Protein AF-A0A183F041-F1 (afdb_monomer)

Organism: NCBI:txid637853

Structure (mmCIF, N/CA/C/O backbone):
data_AF-A0A183F041-F1
#
_entry.id   AF-A0A183F041-F1
#
loop_
_atom_site.group_PDB
_atom_site.id
_atom_site.type_symbol
_atom_site.label_atom_id
_atom_site.label_alt_id
_atom_site.label_comp_id
_atom_site.label_asym_id
_atom_site.label_entity_id
_atom_site.label_seq_id
_atom_site.pdbx_PDB_ins_code
_atom_site.Cartn_x
_atom_site.Cartn_y
_atom_site.Cartn_z
_atom_site.occupancy
_atom_site.B_iso_or_equiv
_atom_site.auth_seq_id
_atom_site.auth_comp_id
_atom_site.auth_asym_id
_atom_site.auth_atom_id
_atom_site.pdbx_PDB_model_num
ATOM 1 N N . MET A 1 1 ? 2.434 -3.426 2.258 1.00 66.19 1 MET A N 1
ATOM 2 C CA . MET A 1 1 ? 2.454 -4.830 1.767 1.00 66.19 1 MET A CA 1
ATOM 3 C C . MET A 1 1 ? 2.941 -4.847 0.331 1.00 66.19 1 MET A C 1
ATOM 5 O O . MET A 1 1 ? 2.646 -3.891 -0.374 1.00 66.19 1 MET A O 1
ATOM 9 N N . LYS A 1 2 ? 3.686 -5.875 -0.092 1.00 68.94 2 LYS A N 1
ATOM 10 C CA . LYS A 1 2 ? 4.139 -6.015 -1.484 1.00 68.94 2 LYS A CA 1
ATOM 11 C C . LYS A 1 2 ? 3.486 -7.238 -2.118 1.00 68.94 2 LYS A C 1
ATOM 13 O O . LYS A 1 2 ? 3.619 -8.323 -1.563 1.00 68.94 2 LYS A O 1
ATOM 18 N N . PHE A 1 3 ? 2.815 -7.059 -3.252 1.00 72.81 3 PHE A N 1
ATOM 19 C CA . PHE A 1 3 ? 2.222 -8.157 -4.019 1.00 72.81 3 PHE A CA 1
ATOM 20 C C . PHE A 1 3 ? 2.936 -8.341 -5.359 1.00 72.81 3 PHE A C 1
ATOM 22 O O . PHE A 1 3 ? 3.369 -7.375 -5.990 1.00 72.81 3 PHE A O 1
ATOM 29 N N . THR A 1 4 ? 3.027 -9.597 -5.782 1.00 68.00 4 THR A N 1
ATOM 30 C CA . THR A 1 4 ? 3.417 -10.023 -7.134 1.00 68.00 4 THR A CA 1
ATOM 31 C C . THR A 1 4 ? 2.167 -10.397 -7.929 1.00 68.00 4 THR A C 1
ATOM 33 O O . THR A 1 4 ? 1.103 -10.596 -7.344 1.00 68.00 4 THR A O 1
ATOM 36 N N . ASP A 1 5 ? 2.262 -10.522 -9.253 1.00 70.38 5 ASP A N 1
ATOM 37 C CA . ASP A 1 5 ? 1.116 -10.873 -10.108 1.00 70.38 5 ASP A CA 1
ATOM 38 C C . ASP A 1 5 ? 0.424 -12.180 -9.672 1.00 70.38 5 ASP A C 1
ATOM 40 O O . ASP A 1 5 ? -0.806 -12.263 -9.674 1.00 70.38 5 ASP A O 1
ATOM 44 N N . ALA A 1 6 ? 1.210 -13.154 -9.205 1.00 70.62 6 ALA A N 1
ATOM 45 C CA . ALA A 1 6 ? 0.724 -14.443 -8.729 1.00 70.62 6 ALA A CA 1
ATOM 46 C C . ALA A 1 6 ? 0.018 -14.372 -7.363 1.00 70.62 6 ALA A C 1
ATOM 48 O O . ALA A 1 6 ? -0.850 -15.190 -7.082 1.00 70.62 6 ALA A O 1
ATOM 49 N N . THR A 1 7 ? 0.370 -13.403 -6.510 1.00 71.88 7 THR A N 1
ATOM 50 C CA . THR A 1 7 ? -0.168 -13.285 -5.138 1.00 71.88 7 THR A CA 1
ATOM 51 C C . THR A 1 7 ? -1.216 -12.188 -4.996 1.00 71.88 7 THR A C 1
ATOM 53 O O . THR A 1 7 ? -1.949 -12.159 -4.010 1.00 71.88 7 THR A O 1
ATOM 56 N N . PHE A 1 8 ? -1.331 -11.304 -5.988 1.00 75.50 8 PHE A N 1
ATOM 57 C CA . PHE A 1 8 ? -2.252 -10.176 -5.961 1.00 75.50 8 PHE A CA 1
ATOM 58 C C . PHE A 1 8 ? -3.715 -10.625 -5.874 1.00 75.50 8 PHE A C 1
ATOM 60 O O . PHE A 1 8 ? -4.449 -10.157 -5.011 1.00 75.50 8 PHE A O 1
ATOM 67 N N . LYS A 1 9 ? -4.141 -11.572 -6.721 1.00 76.31 9 LYS A N 1
ATOM 68 C CA . LYS A 1 9 ? -5.557 -11.973 -6.821 1.00 76.31 9 LYS A CA 1
ATOM 69 C C . LYS A 1 9 ? -6.122 -12.551 -5.527 1.00 76.31 9 LYS A C 1
ATOM 71 O O . LYS A 1 9 ? -7.285 -12.311 -5.223 1.00 76.31 9 LYS A O 1
ATOM 76 N N . ASP A 1 10 ? -5.326 -13.310 -4.784 1.00 82.62 10 ASP A N 1
ATOM 77 C CA . ASP A 1 10 ? -5.745 -13.887 -3.506 1.00 82.62 10 ASP A CA 1
ATOM 78 C C . ASP A 1 10 ? -5.452 -12.955 -2.327 1.00 82.62 10 ASP A C 1
ATOM 80 O O . ASP A 1 10 ? -6.220 -12.917 -1.370 1.00 82.62 10 ASP A O 1
ATOM 84 N N . GLY A 1 11 ? -4.402 -12.137 -2.429 1.00 79.62 11 GLY A N 1
ATOM 85 C CA . GLY A 1 11 ? -3.991 -11.197 -1.392 1.00 79.62 11 GLY A CA 1
ATOM 86 C C . GLY A 1 11 ? -4.914 -9.994 -1.197 1.00 79.62 11 GLY A C 1
ATOM 87 O O . GLY A 1 11 ? -4.900 -9.411 -0.118 1.00 79.62 11 GLY A O 1
ATOM 88 N N . ILE A 1 12 ? -5.725 -9.625 -2.197 1.00 82.56 12 ILE A N 1
ATOM 89 C CA . ILE A 1 12 ? -6.676 -8.501 -2.092 1.00 82.56 12 ILE A CA 1
ATOM 90 C C . ILE A 1 12 ? -8.058 -8.898 -1.554 1.00 82.56 12 ILE A C 1
ATOM 92 O O . ILE A 1 12 ? -8.763 -8.047 -1.027 1.00 82.56 12 ILE A O 1
ATOM 96 N N . LYS A 1 13 ? -8.440 -10.181 -1.651 1.00 82.31 13 LYS A N 1
ATOM 97 C CA . LYS A 1 13 ? -9.764 -10.689 -1.240 1.00 82.31 13 LYS A CA 1
ATOM 98 C C . LYS A 1 13 ? -10.165 -10.403 0.216 1.00 82.31 13 LYS A C 1
ATOM 100 O O . LYS A 1 13 ? -11.354 -10.201 0.432 1.00 82.31 13 LYS A O 1
ATOM 105 N N . PRO A 1 14 ? -9.258 -10.422 1.212 1.00 84.19 14 PRO A N 1
ATOM 106 C CA . PRO A 1 14 ?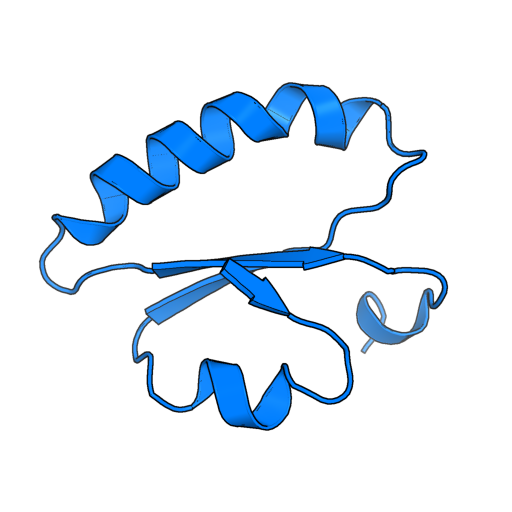 -9.653 -10.214 2.603 1.00 84.19 14 PRO A CA 1
ATOM 107 C C . PRO A 1 14 ? -9.816 -8.735 2.990 1.00 84.19 14 PRO A C 1
ATOM 109 O O . PRO A 1 14 ? -10.125 -8.459 4.144 1.00 84.19 14 PRO A O 1
ATOM 112 N N . TYR A 1 15 ? -9.578 -7.787 2.077 1.00 83.00 15 TYR A N 1
ATOM 113 C CA . TYR A 1 15 ? -9.632 -6.356 2.371 1.00 83.00 15 TYR A CA 1
ATOM 114 C C . TYR A 1 15 ? -10.839 -5.705 1.688 1.00 83.00 15 TYR A C 1
ATOM 116 O O . TYR A 1 15 ? -10.892 -5.663 0.461 1.00 83.00 15 TYR A O 1
ATOM 124 N N . ASP A 1 16 ? -11.764 -5.140 2.471 1.00 83.81 16 ASP A N 1
ATOM 125 C CA . ASP A 1 16 ? -12.912 -4.382 1.942 1.00 83.81 16 ASP A CA 1
ATOM 126 C C . ASP A 1 16 ? -12.476 -3.118 1.188 1.00 83.81 16 ASP A C 1
ATOM 128 O O . ASP A 1 16 ? -13.020 -2.789 0.134 1.00 83.81 16 ASP A O 1
ATOM 132 N N . ILE A 1 17 ? -11.466 -2.409 1.711 1.00 83.69 17 ILE A N 1
ATOM 133 C CA . ILE A 1 17 ? -10.901 -1.211 1.083 1.00 83.69 17 ILE A CA 1
ATOM 134 C C . ILE A 1 17 ? -9.376 -1.319 1.044 1.00 83.69 17 ILE A C 1
ATOM 136 O O . ILE A 1 17 ? -8.686 -1.209 2.063 1.00 83.69 17 ILE A O 1
ATOM 140 N N . LEU A 1 18 ? -8.847 -1.509 -0.166 1.00 86.88 18 LEU A N 1
ATOM 141 C CA . LEU A 1 18 ? -7.419 -1.628 -0.437 1.00 86.88 18 LEU A CA 1
ATOM 142 C C . LEU A 1 18 ? -6.989 -0.636 -1.523 1.00 86.88 18 LEU A C 1
ATOM 144 O O . LEU A 1 18 ? -7.409 -0.724 -2.675 1.00 86.88 18 LEU A O 1
ATOM 148 N N . LEU A 1 19 ? -6.093 0.280 -1.169 1.00 85.31 19 LEU A N 1
ATOM 149 C CA . LEU A 1 19 ? -5.448 1.190 -2.103 1.00 85.31 19 LEU A CA 1
ATOM 150 C C . LEU A 1 19 ? -4.161 0.548 -2.633 1.00 85.31 19 LEU A C 1
ATOM 152 O O . LEU A 1 19 ? -3.179 0.383 -1.907 1.00 85.31 19 LEU A O 1
ATOM 156 N N . VAL A 1 20 ? -4.162 0.203 -3.918 1.00 83.94 20 VAL A N 1
ATOM 157 C CA . VAL A 1 20 ? -3.033 -0.451 -4.583 1.00 83.94 20 VAL A CA 1
ATOM 158 C C . VAL A 1 20 ? -2.236 0.567 -5.392 1.00 83.94 20 VAL A C 1
ATOM 160 O O . VAL A 1 20 ? -2.758 1.206 -6.302 1.00 83.94 20 VAL A O 1
ATOM 163 N N . LYS A 1 21 ? -0.943 0.689 -5.096 1.00 78.94 21 LYS A N 1
ATOM 164 C CA . LYS A 1 21 ? 0.006 1.509 -5.848 1.00 78.94 21 LYS A CA 1
ATOM 165 C C . LYS A 1 21 ? 0.890 0.629 -6.719 1.00 78.94 21 LYS A C 1
ATOM 167 O O . LYS A 1 21 ? 1.720 -0.137 -6.229 1.00 78.94 21 LYS A O 1
ATOM 172 N N . PHE A 1 22 ? 0.754 0.796 -8.025 1.00 78.56 22 PHE A N 1
ATOM 173 C CA . PHE A 1 22 ? 1.641 0.195 -9.013 1.00 78.56 22 PHE A CA 1
ATOM 174 C C . PHE A 1 22 ? 2.901 1.055 -9.131 1.00 78.56 22 PHE A C 1
ATOM 176 O O . PHE A 1 22 ? 2.815 2.238 -9.465 1.00 78.56 22 PHE A O 1
ATOM 183 N N . PHE A 1 23 ? 4.073 0.494 -8.817 1.00 73.94 23 PHE A N 1
ATOM 184 C CA . PHE A 1 23 ? 5.331 1.246 -8.845 1.00 73.94 23 PHE A CA 1
ATOM 185 C C . PHE A 1 23 ? 6.381 0.589 -9.742 1.00 73.94 23 PHE A C 1
ATOM 187 O O . PHE A 1 23 ? 6.484 -0.635 -9.832 1.00 73.94 23 PHE A O 1
ATOM 194 N N . ALA A 1 24 ? 7.208 1.429 -10.371 1.00 71.94 24 ALA A N 1
ATOM 195 C CA . ALA A 1 24 ? 8.335 1.004 -11.191 1.00 71.94 24 ALA A CA 1
ATOM 196 C C . ALA A 1 24 ? 9.670 1.514 -10.605 1.00 71.94 24 ALA A C 1
ATOM 198 O O . ALA A 1 24 ? 9.756 2.683 -10.216 1.00 71.94 24 ALA A O 1
ATOM 199 N N . PRO A 1 25 ? 10.737 0.690 -10.571 1.00 67.06 25 PRO A N 1
ATOM 200 C CA . PRO A 1 25 ? 12.020 1.048 -9.949 1.00 67.06 25 PRO A CA 1
ATOM 201 C C . PRO A 1 25 ? 12.785 2.166 -10.685 1.00 67.06 25 PRO A C 1
ATOM 203 O O . PRO A 1 25 ? 13.642 2.829 -10.092 1.00 67.06 25 PRO A O 1
ATOM 206 N N . TRP A 1 26 ? 12.459 2.399 -11.959 1.00 70.81 26 TRP A N 1
ATOM 207 C CA . TRP A 1 26 ? 13.037 3.443 -12.811 1.00 70.81 26 TRP A CA 1
ATOM 208 C C . TRP A 1 26 ? 12.255 4.766 -12.775 1.00 70.81 26 TRP A C 1
ATOM 210 O O . TRP A 1 26 ? 12.743 5.779 -13.270 1.00 70.81 26 TRP A O 1
ATOM 220 N N . CYS A 1 27 ? 11.063 4.799 -12.170 1.00 69.75 27 CYS A N 1
ATOM 221 C CA . CYS A 1 27 ? 10.258 6.014 -12.121 1.00 69.75 27 CYS A CA 1
ATOM 222 C C . CYS A 1 27 ? 10.718 6.927 -10.972 1.00 69.75 27 CYS A C 1
ATOM 224 O O . CYS A 1 27 ? 10.426 6.688 -9.797 1.00 69.75 27 CYS A O 1
ATOM 226 N N . GLY A 1 28 ? 11.433 8.005 -11.311 1.00 64.06 28 GLY A N 1
ATOM 227 C CA . GLY A 1 28 ? 11.928 8.993 -10.344 1.00 64.06 28 GLY A CA 1
ATOM 228 C C . GLY A 1 28 ? 10.820 9.692 -9.543 1.00 64.06 28 GLY A C 1
ATOM 229 O O . GLY A 1 28 ? 11.023 10.018 -8.374 1.00 64.06 28 GLY A O 1
ATOM 230 N N . HIS A 1 29 ? 9.626 9.856 -10.119 1.00 68.31 29 HIS A N 1
ATOM 231 C CA . HIS A 1 29 ? 8.467 10.426 -9.422 1.00 68.31 29 HIS A CA 1
ATOM 232 C C . HIS A 1 29 ? 7.908 9.479 -8.347 1.00 68.31 29 HIS A C 1
ATOM 234 O O . HIS A 1 29 ? 7.562 9.924 -7.253 1.00 68.31 29 HIS A O 1
ATOM 240 N N . CYS A 1 30 ? 7.912 8.164 -8.596 1.00 68.50 30 CYS A N 1
ATOM 241 C CA . CYS A 1 30 ? 7.450 7.170 -7.622 1.00 68.50 30 CYS A CA 1
ATOM 242 C C . CYS A 1 30 ? 8.337 7.114 -6.371 1.00 68.50 30 CYS A C 1
ATOM 244 O O . CYS A 1 30 ? 7.826 6.894 -5.273 1.00 68.50 30 CYS A O 1
ATOM 246 N N . LYS A 1 31 ? 9.650 7.345 -6.521 1.00 67.69 31 LYS A N 1
ATOM 247 C CA . LYS A 1 31 ? 10.599 7.365 -5.394 1.00 67.69 31 LYS A CA 1
ATOM 248 C C . LYS A 1 31 ? 10.337 8.518 -4.427 1.00 67.69 31 LYS A C 1
ATOM 250 O O . LYS A 1 31 ? 10.512 8.343 -3.228 1.00 67.69 31 LYS A O 1
ATOM 255 N N . LYS A 1 32 ? 9.884 9.669 -4.933 1.00 78.31 32 LYS A N 1
ATOM 256 C CA . LYS A 1 32 ? 9.541 10.830 -4.097 1.00 78.31 32 LYS A CA 1
ATOM 257 C C . LYS A 1 32 ? 8.236 10.631 -3.323 1.00 78.31 32 LYS A C 1
ATOM 259 O O . LYS A 1 32 ? 8.150 11.062 -2.184 1.00 78.31 32 LYS A O 1
ATOM 264 N N . ILE A 1 33 ? 7.264 9.931 -3.913 1.00 79.94 33 ILE A N 1
ATOM 265 C CA . ILE A 1 33 ? 5.963 9.634 -3.288 1.00 79.94 33 ILE A CA 1
ATOM 266 C C . ILE A 1 33 ? 6.034 8.497 -2.259 1.00 79.94 33 ILE A C 1
ATOM 268 O O . ILE A 1 33 ? 5.194 8.436 -1.368 1.00 79.94 33 ILE A O 1
ATOM 272 N N . ALA A 1 34 ? 7.013 7.592 -2.353 1.00 78.81 34 ALA A N 1
ATOM 273 C CA . ALA A 1 34 ? 7.168 6.465 -1.425 1.00 78.81 34 ALA A CA 1
ATOM 274 C C . ALA A 1 34 ? 7.070 6.845 0.073 1.00 78.81 34 ALA A C 1
ATOM 276 O O . ALA A 1 34 ? 6.200 6.289 0.743 1.00 78.81 34 ALA A O 1
ATOM 277 N N . PRO A 1 35 ? 7.838 7.823 0.597 1.00 84.75 35 PRO A N 1
ATOM 278 C CA . PRO A 1 35 ? 7.778 8.176 2.018 1.00 84.75 35 PRO A CA 1
ATOM 279 C C . PRO A 1 35 ? 6.4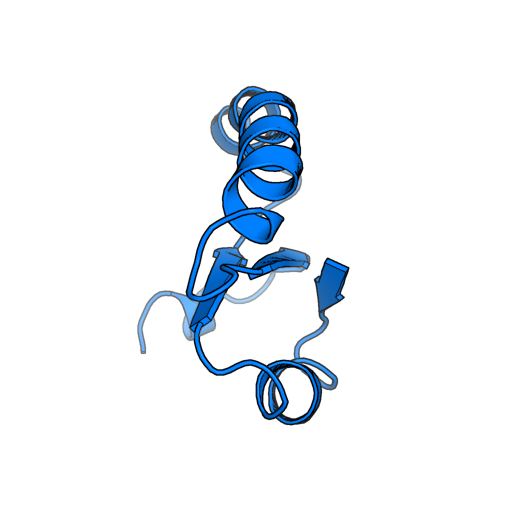38 8.787 2.450 1.00 84.75 35 PRO A C 1
ATOM 281 O O . PRO A 1 35 ? 6.021 8.618 3.595 1.00 84.75 35 PRO A O 1
ATOM 284 N N . GLU A 1 36 ? 5.747 9.511 1.569 1.00 87.25 36 GLU A N 1
ATOM 285 C CA . GLU A 1 36 ? 4.413 10.043 1.876 1.00 87.25 36 GLU A CA 1
ATOM 286 C C . GLU A 1 36 ? 3.345 8.950 1.837 1.00 87.25 36 GLU A C 1
ATOM 288 O O . GLU A 1 36 ? 2.431 8.950 2.658 1.00 87.25 36 GLU A O 1
ATOM 293 N N . PHE A 1 37 ? 3.498 7.977 0.940 1.00 84.69 37 PHE A N 1
ATOM 294 C CA . PHE A 1 37 ? 2.601 6.834 0.825 1.00 84.69 37 PHE A CA 1
ATOM 295 C C . PHE A 1 37 ? 2.644 5.945 2.075 1.00 84.69 37 PHE A C 1
ATOM 297 O O . PHE A 1 37 ? 1.601 5.530 2.573 1.00 84.69 37 PHE A O 1
ATOM 304 N N . GLU A 1 38 ? 3.830 5.713 2.642 1.00 85.31 38 GLU A N 1
ATOM 305 C CA . GLU A 1 38 ? 3.976 4.979 3.907 1.00 85.31 38 GLU A CA 1
ATOM 306 C C . GLU A 1 38 ? 3.352 5.735 5.089 1.00 85.31 38 GLU A C 1
ATOM 308 O O . GLU A 1 38 ? 2.661 5.142 5.920 1.00 85.31 38 GLU A O 1
ATOM 313 N N . LYS A 1 39 ? 3.517 7.064 5.139 1.00 88.69 39 LYS A N 1
ATOM 314 C CA . LYS A 1 39 ? 2.855 7.906 6.150 1.00 88.69 39 LYS A CA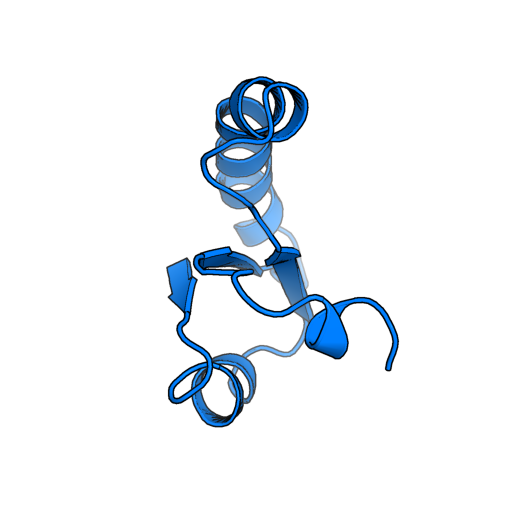 1
ATOM 315 C C . LYS A 1 39 ? 1.335 7.866 6.020 1.00 88.69 39 LYS A C 1
ATOM 317 O O . LYS A 1 39 ? 0.639 7.821 7.032 1.00 88.69 39 LYS A O 1
ATOM 322 N N . ALA A 1 40 ? 0.820 7.889 4.792 1.00 87.31 40 ALA A N 1
ATOM 323 C CA . ALA A 1 40 ? -0.606 7.758 4.532 1.00 87.31 40 ALA A CA 1
ATOM 324 C C . ALA A 1 40 ? -1.116 6.385 4.983 1.00 87.31 40 ALA A C 1
ATOM 326 O O . ALA A 1 40 ? -2.133 6.326 5.663 1.00 87.31 40 ALA A O 1
ATOM 327 N N . ALA A 1 41 ? -0.379 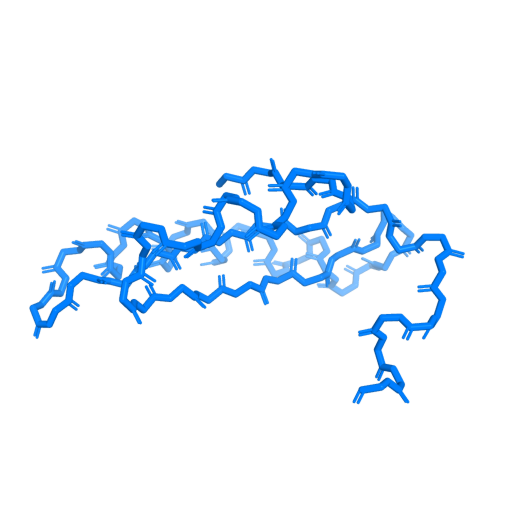5.305 4.708 1.00 87.50 41 ALA A N 1
ATOM 328 C CA . ALA A 1 41 ? -0.752 3.952 5.121 1.00 87.50 41 ALA A CA 1
ATOM 329 C C . ALA A 1 41 ? -0.926 3.841 6.641 1.00 87.50 41 ALA A C 1
ATOM 331 O O . ALA A 1 41 ? -1.922 3.299 7.115 1.00 87.50 41 ALA A O 1
ATOM 332 N N . ALA A 1 42 ? 0.008 4.416 7.404 1.00 88.00 42 ALA A N 1
ATOM 333 C CA . ALA A 1 42 ? -0.049 4.413 8.863 1.00 88.00 42 ALA A CA 1
ATOM 334 C C . ALA A 1 42 ? -1.267 5.170 9.422 1.00 88.00 42 ALA A C 1
ATOM 336 O O . ALA A 1 42 ? -1.810 4.778 10.452 1.00 88.00 42 ALA A O 1
ATOM 337 N N . LYS A 1 43 ? -1.707 6.241 8.748 1.00 89.12 43 LYS A N 1
ATOM 338 C CA . LYS A 1 43 ? -2.890 7.018 9.153 1.00 89.12 43 LYS A CA 1
ATOM 339 C C . LYS A 1 43 ? -4.198 6.357 8.724 1.00 89.12 43 LYS A C 1
ATOM 341 O O . LYS A 1 43 ? -5.152 6.329 9.486 1.00 89.12 43 LYS A O 1
ATOM 346 N N . LEU A 1 44 ? -4.241 5.829 7.507 1.00 87.06 44 LEU A N 1
ATOM 347 C CA . LEU A 1 44 ? -5.453 5.316 6.870 1.00 87.06 44 LEU A CA 1
ATOM 348 C C . LEU A 1 44 ? -5.946 3.994 7.474 1.00 87.06 44 LEU A C 1
ATOM 350 O O . LEU A 1 44 ? -7.146 3.737 7.475 1.00 87.06 44 LEU A O 1
ATOM 354 N N . VAL A 1 45 ? -5.049 3.208 8.074 1.00 86.62 45 VAL A N 1
ATOM 355 C CA . VAL A 1 45 ? -5.415 2.021 8.867 1.00 86.62 45 VAL A CA 1
ATOM 356 C C . VAL A 1 45 ? -6.216 2.380 10.127 1.00 86.62 45 VAL A C 1
ATOM 358 O O . VAL A 1 45 ? -6.924 1.528 10.649 1.00 86.62 45 VAL A O 1
ATOM 361 N N . GLN A 1 46 ? -6.128 3.621 10.617 1.00 87.50 46 GLN A N 1
ATOM 362 C CA . GLN A 1 46 ? -6.848 4.070 11.816 1.00 87.50 46 GLN A CA 1
ATOM 363 C C . GLN A 1 46 ? -8.259 4.601 11.520 1.00 87.50 46 GLN A C 1
ATOM 365 O O . GLN A 1 46 ? -8.977 4.948 12.455 1.00 87.50 46 GLN A O 1
ATOM 370 N N . ASN A 1 47 ? -8.651 4.702 10.247 1.00 87.12 47 ASN A N 1
ATOM 371 C CA . ASN A 1 47 ? -9.995 5.140 9.877 1.00 87.12 47 ASN A CA 1
ATOM 372 C C . ASN A 1 47 ? -11.034 4.042 10.139 1.00 87.12 47 ASN A C 1
ATOM 374 O O . ASN A 1 47 ? -10.705 2.859 10.183 1.00 87.12 47 ASN A O 1
ATOM 378 N N . ASP A 1 48 ? -12.296 4.453 10.255 1.00 84.81 48 ASP A N 1
ATOM 379 C CA . ASP A 1 48 ? -13.454 3.562 10.268 1.00 84.81 48 ASP A CA 1
ATOM 380 C C . ASP A 1 48 ? -14.296 3.856 9.011 1.00 84.81 48 ASP A C 1
ATOM 382 O O . ASP A 1 48 ? -14.891 4.936 8.920 1.00 84.81 48 ASP A O 1
ATOM 386 N N . PRO A 1 49 ? -14.291 2.980 7.987 1.00 83.19 49 PRO A N 1
ATOM 387 C CA . PRO A 1 49 ? -13.576 1.700 7.891 1.00 83.19 49 PRO A CA 1
ATOM 388 C C . PRO A 1 49 ? -12.058 1.837 7.621 1.00 83.19 49 PRO A C 1
ATOM 390 O O . PRO A 1 49 ? -11.617 2.827 7.021 1.00 83.19 49 PRO A O 1
ATOM 393 N N . PRO A 1 50 ? -11.250 0.832 8.013 1.00 86.19 50 PRO A N 1
ATOM 394 C CA . PRO A 1 50 ? -9.802 0.854 7.829 1.00 86.19 50 PRO A CA 1
ATOM 395 C C . PRO A 1 50 ? -9.432 0.731 6.352 1.00 86.19 50 PRO A C 1
ATOM 3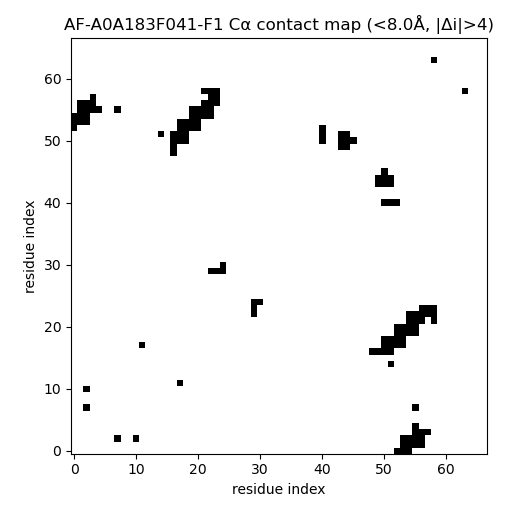97 O O . PRO A 1 50 ? -9.940 -0.128 5.629 1.00 86.19 50 PRO A O 1
ATOM 400 N N . VAL A 1 51 ? -8.500 1.575 5.906 1.00 88.94 51 VAL A N 1
ATOM 401 C CA . VAL A 1 51 ? -8.022 1.583 4.520 1.00 88.94 51 VAL A CA 1
ATOM 402 C C . VAL A 1 51 ? -6.590 1.071 4.468 1.00 88.94 51 VAL A C 1
ATOM 404 O O . VAL A 1 51 ? -5.661 1.682 5.003 1.00 88.94 51 VAL A O 1
ATOM 407 N N . TYR A 1 52 ? -6.407 -0.057 3.788 1.00 87.62 52 TYR A N 1
ATOM 408 C CA . TYR A 1 52 ? -5.113 -0.718 3.664 1.00 87.62 52 TYR A CA 1
ATOM 409 C C . TYR A 1 52 ? -4.390 -0.256 2.406 1.00 87.62 52 TYR A C 1
ATOM 411 O O . TYR A 1 52 ? -4.998 -0.077 1.354 1.00 87.62 52 TYR A O 1
ATOM 419 N N . LEU A 1 53 ? -3.075 -0.066 2.499 1.00 86.94 53 LEU A N 1
ATOM 420 C CA . LEU A 1 53 ? -2.239 0.350 1.374 1.00 86.94 53 LEU A CA 1
ATOM 421 C C . LEU A 1 53 ? -1.297 -0.786 0.965 1.00 86.94 53 LEU A C 1
ATOM 423 O O . LEU A 1 53 ? -0.535 -1.328 1.775 1.00 86.94 53 LEU A O 1
ATOM 427 N N . ALA A 1 54 ? -1.321 -1.123 -0.320 1.00 85.75 54 ALA A N 1
ATOM 428 C CA . ALA A 1 54 ? -0.472 -2.140 -0.914 1.00 85.75 54 ALA A CA 1
ATOM 429 C C . ALA A 1 54 ? 0.325 -1.587 -2.091 1.00 85.75 54 ALA A C 1
ATOM 431 O O . ALA A 1 54 ? -0.133 -0.725 -2.833 1.00 85.75 54 ALA A O 1
ATOM 432 N N . GLU A 1 55 ? 1.525 -2.119 -2.277 1.00 81.00 55 GLU A N 1
ATOM 433 C CA . GLU A 1 55 ? 2.389 -1.796 -3.401 1.00 81.00 55 GLU A CA 1
ATOM 434 C C . GLU A 1 55 ? 2.558 -3.039 -4.278 1.00 81.00 55 GLU A C 1
ATOM 436 O O . GLU A 1 55 ? 2.861 -4.126 -3.789 1.00 81.00 55 GLU A O 1
ATOM 441 N N . VAL A 1 56 ? 2.370 -2.887 -5.585 1.00 79.81 56 VAL A N 1
ATOM 442 C CA . VAL A 1 56 ? 2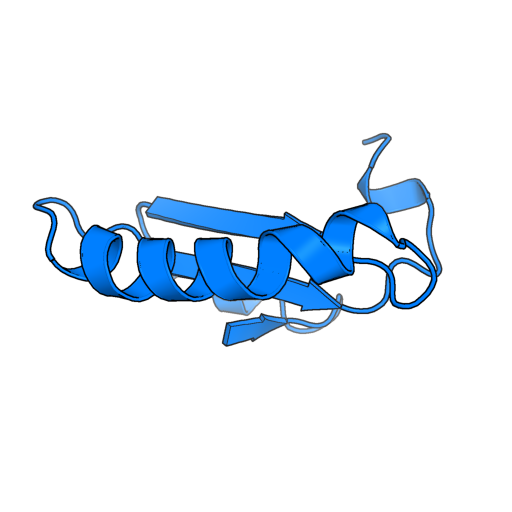.634 -3.943 -6.569 1.00 79.81 56 VAL A CA 1
ATOM 443 C C 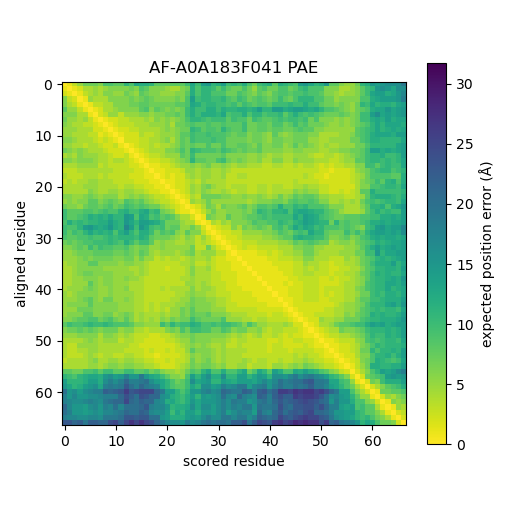. VAL A 1 56 ? 3.897 -3.549 -7.317 1.00 79.81 56 VAL A C 1
ATOM 445 O O . VAL A 1 56 ? 3.930 -2.540 -8.028 1.00 79.81 56 VAL A O 1
ATOM 448 N N . GLY A 1 57 ? 4.960 -4.318 -7.084 1.00 68.38 57 GLY A N 1
ATOM 449 C CA . GLY A 1 57 ? 6.295 -4.055 -7.603 1.00 68.38 57 GLY A CA 1
ATOM 450 C C . GLY A 1 57 ? 6.708 -5.124 -8.593 1.00 68.38 57 GLY A C 1
ATOM 451 O O . GLY A 1 57 ? 6.953 -6.244 -8.177 1.00 68.38 57 GLY A O 1
ATOM 452 N N . GLU A 1 58 ? 6.765 -4.728 -9.864 1.00 56.97 58 GLU A N 1
ATOM 45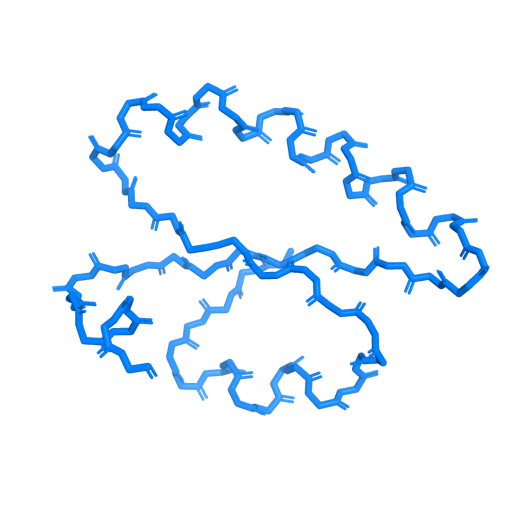3 C CA . GLU A 1 58 ? 7.329 -5.393 -11.058 1.00 56.97 58 GLU A CA 1
ATOM 454 C C . GLU A 1 58 ? 6.438 -5.111 -12.280 1.00 56.97 58 GLU A C 1
ATOM 456 O O . GLU A 1 58 ? 6.097 -5.996 -13.063 1.00 56.97 58 GLU A O 1
ATOM 461 N N . VAL A 1 59 ? 6.094 -3.838 -12.513 1.00 57.19 59 VAL A N 1
ATOM 462 C CA . VAL A 1 59 ? 5.600 -3.402 -13.831 1.00 57.19 59 VAL A CA 1
ATOM 463 C C . VAL A 1 59 ? 6.756 -3.475 -14.845 1.00 57.19 59 VAL A C 1
ATOM 465 O O . VAL A 1 59 ? 7.330 -2.477 -15.264 1.00 57.19 59 VAL A O 1
ATOM 468 N N . LYS A 1 60 ? 7.133 -4.702 -15.223 1.00 51.47 60 LYS A N 1
ATOM 469 C CA . LYS A 1 60 ? 7.765 -5.028 -16.511 1.00 51.47 60 LYS A CA 1
ATOM 470 C C . LYS A 1 60 ? 6.722 -5.067 -17.628 1.00 51.47 60 LYS A C 1
ATOM 472 O O . LYS A 1 60 ? 7.075 -5.091 -18.801 1.00 51.47 60 LYS A O 1
ATOM 477 N N . LYS A 1 61 ? 5.436 -5.083 -17.267 1.00 45.88 61 LYS A N 1
ATOM 478 C CA . LYS A 1 61 ? 4.329 -5.282 -18.190 1.00 45.88 61 LYS A CA 1
ATOM 479 C C . LYS A 1 61 ? 3.361 -4.102 -18.124 1.00 45.88 61 LYS A C 1
ATOM 481 O O . LYS A 1 61 ? 2.622 -3.951 -17.158 1.00 45.88 61 LYS A O 1
ATOM 486 N N . TRP A 1 62 ? 3.353 -3.306 -19.191 1.00 52.28 62 TRP A N 1
ATOM 487 C CA . TRP A 1 62 ? 2.393 -2.224 -19.455 1.00 52.28 62 TRP A CA 1
ATOM 488 C C . TRP A 1 62 ? 0.921 -2.696 -19.506 1.00 52.28 62 TRP A C 1
ATOM 490 O O . TRP A 1 62 ? 0.013 -1.875 -19.481 1.00 52.28 62 TRP A O 1
ATOM 500 N N . ASP A 1 63 ? 0.681 -4.012 -19.528 1.00 51.78 63 ASP A N 1
ATOM 501 C CA . ASP A 1 63 ? -0.640 -4.654 -19.644 1.00 51.78 63 ASP A CA 1
ATOM 502 C C . ASP A 1 63 ? -1.547 -4.450 -18.413 1.00 51.78 63 ASP A C 1
ATOM 504 O O . ASP A 1 63 ? -2.762 -4.503 -18.548 1.00 51.78 63 ASP A O 1
ATOM 508 N N . LEU A 1 64 ? -0.981 -4.188 -17.225 1.00 52.50 64 LEU A N 1
ATOM 509 C CA . LEU A 1 64 ? -1.753 -3.953 -15.989 1.00 52.50 64 LEU A CA 1
ATOM 510 C C . LEU A 1 64 ? -2.239 -2.503 -15.821 1.00 52.50 64 LEU A C 1
ATOM 512 O O . LEU A 1 64 ? -3.038 -2.241 -14.931 1.00 52.50 64 LEU A O 1
ATOM 516 N N . LEU A 1 65 ? -1.744 -1.565 -16.635 1.00 52.09 65 LEU A N 1
ATOM 517 C CA . LEU A 1 65 ? -2.148 -0.150 -16.602 1.00 52.09 65 LEU A CA 1
ATOM 518 C C . LEU A 1 65 ? -3.149 0.209 -17.714 1.00 52.09 65 LEU A C 1
ATOM 520 O O . LEU A 1 65 ? -3.636 1.334 -17.746 1.00 52.09 65 LEU A O 1
ATOM 524 N N . LEU A 1 66 ? -3.410 -0.717 -18.643 1.00 49.75 66 LEU A N 1
ATOM 525 C CA . LEU A 1 66 ? -4.193 -0.488 -19.866 1.00 49.75 66 LEU A CA 1
ATOM 526 C C . LEU A 1 66 ? -5.387 -1.447 -20.024 1.00 49.75 66 LEU A C 1
ATOM 528 O O . LEU A 1 66 ? -5.999 -1.484 -21.091 1.00 49.75 66 LEU A O 1
ATOM 532 N N . LYS A 1 67 ? -5.718 -2.214 -18.985 1.00 43.41 67 LYS A N 1
ATOM 533 C CA . LYS A 1 67 ? -6.971 -2.969 -18.866 1.00 43.41 67 LYS A CA 1
ATOM 534 C C . LYS A 1 67 ? -7.76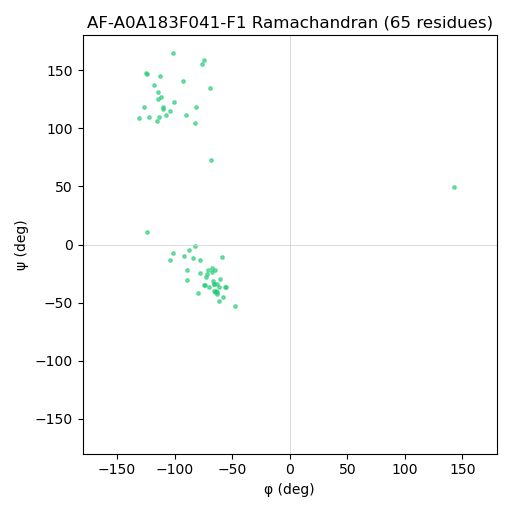4 -2.426 -17.695 1.00 43.41 67 LYS A C 1
ATOM 536 O O . LYS A 1 67 ? -9.004 -2.402 -17.825 1.00 43.41 67 LYS A O 1
#

Nearest PDB structures (foldseek):
  2dj2-assembly1_A  TM=8.590E-01  e=3.468E-05  Mus musculus
  2dj1-assembly1_A  TM=8.451E-01  e=9.538E-05  Mus musculus
  3idv-assembly1_A  TM=8.503E-01  e=3.212E-04  Homo sapiens
  4el1-assembly2_B  TM=8.166E-01  e=6.745E-04  Homo sapiens
  3wgd-assembly8_H  TM=7.151E-01  e=1.855E-03  Homo sapiens

InterPro domains:
  IPR013766 Thioredoxin domain [PF00085] (2-56)
  IPR017937 Thioredoxin, conserved site [PS00194] (19-37)
  IPR036249 Thioredoxin-like superfamily [SSF52833] (3-57)

Secondary structure (DSSP, 8-state):
-EE-HHHHHHHSTT-SSEEEEEE-TT-HHHHHHHHHHHHHHHHHTTSSS--EEEEEE----GGGS--

Foldseek 3Di:
DEDEPVRVVVVCVVDPAEAEAEDEPPDPVVVVCVVVQVVCQVVQCPDVVRHHYYYYYDCPDPVVVVD

Solvent-accessible surface area (backbone atoms only — not comparable to full-atom values): 4136 Å² total; per-residue (Å²): 92,80,36,46,87,89,45,38,75,68,68,50,69,86,48,96,43,68,51,74,42,81,44,48,98,83,43,71,69,55,64,67,46,48,67,56,51,54,55,46,33,68,55,34,51,72,39,92,77,50,33,44,52,34,36,36,67,72,66,85,52,74,67,81,82,74,113

pLDDT: mean 75.4, std 12.31, range [43.41, 89.12]

Mean predicted aligned error: 7.56 Å

Radius of gyration: 12.59 Å; Cα contacts (8 Å, |Δi|>4): 67; chains: 1; bounding box: 27×25×32 Å

Sequence (67 aa):
MKFTDATFKDGIKPYDILLVKFFAPWCGHCKKIAPEFEKAAAKLVQNDPPVYLAEVGEVKKWDLLLK